Protein AF-A0A7C6VIT5-F1 (afdb_monomer)

Sequence (137 aa):
MSFFLALAVAGLVGYYGWIAMLPEQEVRSAVGIAAQIAATMLGFLIAAMSILASISGHRLLRNMQRTGHYRTLLRRLFWNAAAYGIAMVVAIATVVMKGAPFEAGALATLASFIFPTMLLIDIAWRFWLVLSNLSPE

Radius of gyration: 18.14 Å; Cα contacts (8 Å, |Δi|>4): 117; chains: 1; bounding box: 48×25×52 Å

Foldseek 3Di:
DQLVVLVVVLVVCVVVVVVVPDDLVVLLVVLVVLLVVLVVVLVVLVVLLVVCVVCCPAPLNVVCVVVVVNVVLSVLSVVLSVLSVVLNVLSVVLSVDDDPVNSVSSSVSSSSSSRSVVSVVVSVVVSVVSVVVRDDD

Secondary structure (DSSP, 8-state):
-HHHHHHHHHHHHHHTTTTTTS-HHHHHHHHHHHHHHHHHHHHHHHHHHHHHHHTTTSHHHHHHHHTTHHHHHHHHHHHHHHHHHHHHHHHHHHHH--SHHHHHHHHHHHHHHHHHHHHHHHHHHHHHHHHHTTS--

pLDDT: mean 87.29, std 7.94, range [46.88, 96.31]

Structure (mmCIF, N/CA/C/O backbone):
data_AF-A0A7C6VIT5-F1
#
_entry.id   AF-A0A7C6VIT5-F1
#
loop_
_atom_site.group_PDB
_atom_site.id
_atom_site.type_symbol
_atom_site.label_atom_id
_atom_site.label_alt_id
_atom_site.label_comp_id
_atom_site.label_asym_id
_atom_site.label_entity_id
_atom_site.label_seq_id
_atom_site.pdbx_PDB_ins_code
_atom_site.Cartn_x
_atom_site.Cartn_y
_atom_site.Cartn_z
_atom_site.occupancy
_atom_site.B_iso_or_equiv
_atom_site.auth_seq_id
_atom_site.auth_comp_id
_atom_site.auth_asym_id
_atom_site.auth_atom_id
_atom_site.pdbx_PDB_model_num
ATOM 1 N N . MET A 1 1 ? -0.640 -15.343 3.825 1.00 73.00 1 MET A N 1
ATOM 2 C CA . MET A 1 1 ? -1.207 -15.611 2.486 1.00 73.00 1 MET A CA 1
ATOM 3 C C . MET A 1 1 ? -1.081 -14.390 1.582 1.00 73.00 1 MET A C 1
ATOM 5 O O . MET A 1 1 ? -0.436 -14.495 0.552 1.00 73.00 1 MET A O 1
ATOM 9 N N . SER A 1 2 ? -1.575 -13.225 2.010 1.00 80.50 2 SER A N 1
ATOM 10 C CA . SER A 1 2 ? -1.593 -11.975 1.229 1.00 80.50 2 SER A CA 1
ATOM 11 C C . SER A 1 2 ? -0.222 -11.518 0.706 1.00 80.50 2 SER A C 1
ATOM 13 O O . SER A 1 2 ? -0.120 -11.063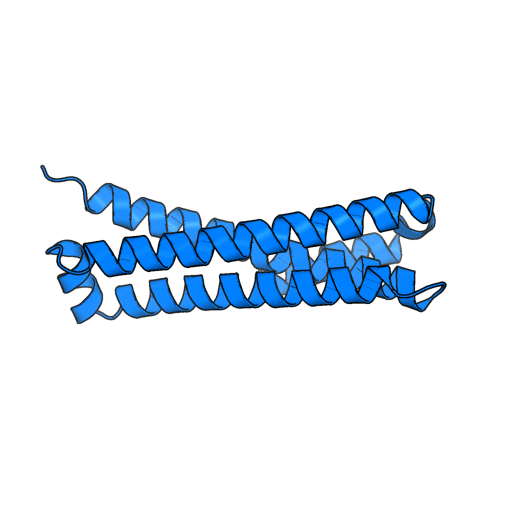 -0.424 1.00 80.50 2 SER A O 1
ATOM 15 N N . PHE A 1 3 ? 0.850 -11.702 1.488 1.00 80.44 3 PHE A N 1
ATOM 16 C CA . PHE A 1 3 ? 2.221 -11.382 1.059 1.00 80.44 3 PHE A CA 1
ATOM 17 C C . PHE A 1 3 ? 2.706 -12.261 -0.105 1.00 80.44 3 PHE A C 1
ATOM 19 O O . PHE A 1 3 ? 3.204 -11.753 -1.103 1.00 80.44 3 PHE A O 1
ATOM 26 N N . PHE A 1 4 ? 2.508 -13.579 -0.009 1.00 83.56 4 PHE A N 1
ATOM 27 C CA . PHE A 1 4 ? 2.889 -14.514 -1.070 1.00 83.56 4 PHE A CA 1
ATOM 28 C C . PHE A 1 4 ? 2.084 -14.285 -2.346 1.00 83.56 4 PHE A C 1
ATOM 30 O O . PHE A 1 4 ? 2.625 -14.411 -3.435 1.00 83.56 4 PHE A O 1
ATOM 37 N N . LEU A 1 5 ? 0.812 -13.910 -2.211 1.00 85.00 5 LEU A N 1
ATOM 38 C CA . LEU A 1 5 ? -0.052 -13.611 -3.347 1.00 85.00 5 LEU A CA 1
ATOM 39 C C . LEU A 1 5 ? 0.392 -12.318 -4.051 1.00 85.00 5 LEU A C 1
ATOM 41 O O . LEU A 1 5 ? 0.496 -12.298 -5.273 1.00 85.00 5 LEU A O 1
ATOM 45 N N . ALA A 1 6 ? 0.761 -11.282 -3.292 1.00 85.81 6 ALA A N 1
ATOM 46 C CA . ALA A 1 6 ? 1.340 -10.059 -3.847 1.00 85.81 6 ALA A CA 1
ATOM 47 C C . ALA A 1 6 ? 2.653 -10.325 -4.605 1.00 85.81 6 ALA A C 1
ATOM 49 O O . ALA A 1 6 ? 2.826 -9.839 -5.722 1.00 85.81 6 ALA A O 1
ATOM 50 N N . LEU A 1 7 ? 3.548 -11.144 -4.037 1.00 86.19 7 LEU A N 1
ATOM 51 C CA . LEU A 1 7 ? 4.781 -11.559 -4.710 1.00 86.19 7 LEU A CA 1
ATOM 52 C C . LEU A 1 7 ? 4.517 -12.431 -5.940 1.00 86.19 7 LEU A C 1
ATOM 54 O O . LEU A 1 7 ? 5.199 -12.266 -6.943 1.00 86.19 7 LEU A O 1
ATOM 58 N N . ALA A 1 8 ? 3.533 -13.330 -5.890 1.00 88.06 8 ALA A N 1
ATOM 59 C CA . ALA A 1 8 ? 3.169 -14.171 -7.026 1.00 88.06 8 ALA A CA 1
ATOM 60 C C . ALA A 1 8 ? 2.621 -13.334 -8.187 1.00 88.06 8 ALA A C 1
ATOM 62 O O . ALA A 1 8 ? 3.033 -13.535 -9.324 1.00 88.06 8 ALA A O 1
ATOM 63 N N . VAL A 1 9 ? 1.749 -12.357 -7.910 1.00 88.19 9 VAL A N 1
ATOM 64 C CA . VAL A 1 9 ? 1.232 -11.445 -8.940 1.00 88.19 9 VAL A CA 1
ATOM 65 C C . VAL A 1 9 ? 2.360 -10.600 -9.521 1.00 88.19 9 VAL A C 1
ATOM 67 O O . VAL A 1 9 ? 2.520 -10.578 -10.736 1.00 88.19 9 VAL A O 1
ATOM 70 N N . ALA A 1 10 ? 3.191 -9.966 -8.689 1.00 87.00 10 ALA A N 1
ATOM 71 C CA . ALA A 1 10 ? 4.324 -9.183 -9.183 1.00 87.00 10 ALA A CA 1
ATOM 72 C C . ALA A 1 10 ? 5.330 -10.047 -9.966 1.00 87.00 10 ALA A C 1
ATOM 74 O O . ALA A 1 10 ? 5.818 -9.628 -11.011 1.00 87.00 10 ALA A O 1
ATOM 75 N N . GLY A 1 11 ? 5.595 -11.272 -9.508 1.00 83.12 11 GLY A N 1
ATOM 76 C CA . GLY A 1 11 ? 6.459 -12.233 -10.187 1.00 83.12 11 GLY A CA 1
ATOM 77 C C . GLY A 1 11 ? 5.906 -12.677 -11.539 1.00 83.12 11 GLY A C 1
ATOM 78 O O . GLY A 1 11 ? 6.660 -12.731 -12.502 1.00 83.12 11 GLY A O 1
ATOM 79 N N . LEU A 1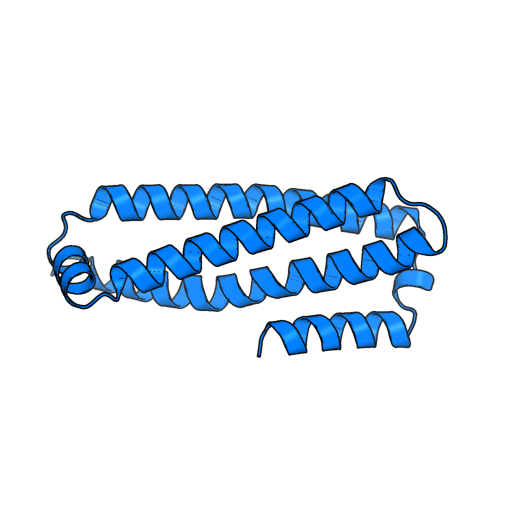 12 ? 4.596 -12.925 -11.645 1.00 89.06 12 LEU A N 1
ATOM 80 C CA . LEU A 1 12 ? 3.933 -13.234 -12.916 1.00 89.06 12 LEU A CA 1
ATOM 81 C C . LEU A 1 12 ? 4.011 -12.049 -13.881 1.00 89.06 12 LEU A C 1
ATOM 83 O O . LEU A 1 12 ? 4.417 -12.222 -15.026 1.00 89.06 12 LEU A O 1
ATOM 87 N N . VAL A 1 13 ? 3.686 -10.843 -13.412 1.00 87.88 13 VAL A N 1
ATOM 88 C CA . VAL A 1 13 ? 3.762 -9.616 -14.220 1.00 87.88 13 VAL A CA 1
ATOM 89 C C . VAL A 1 13 ? 5.192 -9.366 -14.713 1.00 87.88 13 VAL A C 1
ATOM 91 O O . VAL A 1 13 ? 5.384 -9.002 -15.873 1.00 87.88 13 VAL A O 1
ATOM 94 N N . GLY A 1 14 ? 6.190 -9.598 -13.856 1.00 84.50 14 GLY A N 1
ATOM 95 C CA . GLY A 1 14 ? 7.604 -9.507 -14.214 1.00 84.50 14 GLY A CA 1
ATOM 96 C C . GLY A 1 14 ? 8.041 -10.590 -15.203 1.00 84.50 14 GLY A C 1
ATOM 97 O O . GLY A 1 14 ? 8.708 -10.278 -16.182 1.00 84.50 14 GLY A O 1
ATOM 98 N N . TYR A 1 15 ? 7.622 -11.843 -14.997 1.00 85.31 15 TYR A N 1
ATOM 99 C CA . TYR A 1 15 ? 7.969 -12.977 -15.862 1.00 85.31 15 TYR A CA 1
ATOM 100 C C . TYR A 1 15 ? 7.410 -12.827 -17.281 1.00 85.31 15 TYR A C 1
ATOM 102 O O . TYR A 1 15 ? 8.115 -13.091 -18.250 1.00 85.31 15 TYR A O 1
ATOM 110 N N . TYR A 1 16 ? 6.164 -12.363 -17.413 1.00 87.00 16 TYR A N 1
ATOM 111 C CA . TYR A 1 16 ? 5.547 -12.096 -18.715 1.00 87.00 16 TYR A CA 1
ATOM 112 C C . TYR A 1 16 ? 5.978 -10.761 -19.339 1.00 87.00 16 TYR A C 1
ATOM 114 O O . TYR A 1 16 ? 5.578 -10.461 -20.462 1.00 87.00 16 TYR A O 1
ATOM 122 N N . GLY A 1 17 ? 6.768 -9.946 -18.631 1.00 83.69 17 GLY A N 1
ATOM 123 C CA . GLY A 1 17 ? 7.243 -8.659 -19.134 1.00 83.69 17 GLY A CA 1
ATOM 124 C C . GLY A 1 17 ? 6.123 -7.663 -19.446 1.00 83.69 17 GLY A C 1
ATOM 125 O O . GLY A 1 17 ? 6.326 -6.759 -20.253 1.00 83.69 17 GLY A O 1
ATOM 126 N N . TRP A 1 18 ? 4.942 -7.792 -18.827 1.00 83.69 18 TRP A N 1
ATOM 127 C CA . TRP A 1 18 ? 3.792 -6.934 -19.148 1.00 83.69 18 TRP A CA 1
ATOM 128 C C . TRP A 1 18 ? 4.063 -5.450 -18.884 1.00 83.69 18 TRP A C 1
ATOM 130 O O . TRP A 1 18 ? 3.538 -4.602 -19.596 1.00 83.69 18 TRP A O 1
ATOM 140 N N . ILE A 1 19 ? 4.916 -5.127 -17.905 1.00 79.19 19 ILE A N 1
ATOM 141 C CA . ILE A 1 19 ? 5.345 -3.742 -17.653 1.00 79.19 19 ILE A CA 1
ATOM 142 C C . ILE A 1 19 ? 6.275 -3.234 -18.761 1.00 79.19 19 ILE A C 1
ATOM 144 O O . ILE A 1 19 ? 6.156 -2.080 -19.153 1.00 79.19 19 ILE A O 1
ATOM 148 N N . ALA A 1 20 ? 7.152 -4.086 -19.299 1.00 78.94 20 ALA A N 1
ATOM 149 C CA . ALA A 1 20 ? 8.074 -3.720 -20.376 1.00 78.94 20 ALA A CA 1
ATOM 150 C C . ALA A 1 20 ? 7.374 -3.572 -21.742 1.00 78.94 20 ALA A C 1
ATOM 152 O O . ALA A 1 20 ? 7.901 -2.916 -22.636 1.00 78.94 20 ALA A O 1
ATOM 153 N N . MET A 1 21 ? 6.183 -4.162 -21.911 1.00 84.06 21 MET A N 1
ATOM 154 C CA . MET A 1 21 ? 5.343 -3.962 -23.100 1.00 84.06 21 MET A CA 1
ATOM 155 C C . MET A 1 21 ? 4.620 -2.610 -23.115 1.00 84.06 21 MET A C 1
ATOM 157 O O . MET A 1 21 ? 4.192 -2.169 -24.182 1.00 84.06 21 MET A O 1
ATOM 161 N N . LEU A 1 22 ? 4.451 -1.965 -21.959 1.00 86.56 22 LEU A N 1
ATOM 162 C CA . LEU A 1 22 ? 3.737 -0.697 -21.850 1.00 86.56 22 LEU A CA 1
ATOM 163 C C . LEU A 1 22 ? 4.686 0.493 -22.057 1.00 86.56 22 LEU A C 1
ATOM 165 O O . LEU A 1 22 ? 5.846 0.440 -21.643 1.00 86.56 22 LEU A O 1
ATOM 169 N N . PRO A 1 23 ? 4.204 1.610 -22.633 1.00 89.75 23 PRO A N 1
ATOM 170 C CA . PRO A 1 23 ? 4.966 2.849 -22.666 1.00 89.75 23 PRO A CA 1
ATOM 171 C C . PRO A 1 23 ? 5.354 3.293 -21.250 1.00 89.75 23 PRO A C 1
ATOM 173 O O . PRO A 1 23 ? 4.516 3.333 -20.348 1.00 89.75 23 PRO A O 1
ATOM 176 N N . GLU A 1 24 ? 6.609 3.710 -21.057 1.00 87.88 24 GLU A N 1
ATOM 177 C CA . GLU A 1 24 ? 7.125 4.130 -19.743 1.00 87.88 24 GLU A CA 1
ATOM 178 C C . GLU A 1 24 ? 6.242 5.210 -19.089 1.00 87.88 24 GLU A C 1
ATOM 180 O O . GLU A 1 24 ? 6.026 5.210 -17.877 1.00 87.88 24 GLU A O 1
ATOM 185 N N . GLN A 1 25 ? 5.679 6.112 -19.896 1.00 90.19 25 GLN A N 1
ATOM 186 C CA . GLN A 1 25 ? 4.787 7.171 -19.430 1.00 90.19 25 GLN A CA 1
ATOM 187 C C . GLN A 1 25 ? 3.486 6.633 -18.811 1.00 90.19 25 GLN A C 1
ATOM 189 O O . GLN A 1 25 ? 3.024 7.179 -17.807 1.00 90.19 25 GLN A O 1
ATOM 194 N N . GLU A 1 26 ? 2.923 5.551 -19.352 1.00 92.06 26 GLU A N 1
ATOM 195 C CA . GLU A 1 26 ? 1.730 4.904 -18.795 1.00 92.06 26 GLU A CA 1
ATOM 196 C C . GLU A 1 26 ? 2.053 4.225 -17.464 1.00 92.06 26 GLU A C 1
ATOM 198 O O . GLU A 1 26 ? 1.327 4.400 -16.485 1.00 92.06 26 GLU A O 1
ATOM 203 N N . VAL A 1 27 ? 3.197 3.539 -17.386 1.00 92.38 27 VAL A N 1
ATOM 204 C CA . VAL A 1 27 ? 3.667 2.912 -16.142 1.00 92.38 27 VAL A CA 1
ATOM 205 C C . VAL A 1 27 ? 3.920 3.973 -15.068 1.00 92.38 27 VAL A C 1
ATOM 207 O O . VAL A 1 27 ? 3.495 3.811 -13.926 1.00 92.38 27 VAL A O 1
ATOM 210 N N . ARG A 1 28 ? 4.551 5.101 -15.419 1.00 92.62 28 ARG A N 1
ATOM 211 C CA . ARG A 1 28 ? 4.769 6.229 -14.494 1.00 92.62 28 ARG A CA 1
ATOM 212 C C . ARG A 1 28 ? 3.455 6.817 -13.996 1.00 92.62 28 ARG A C 1
ATOM 214 O O . ARG A 1 28 ? 3.341 7.114 -12.807 1.00 92.62 28 ARG A O 1
ATOM 221 N N . SER A 1 29 ? 2.472 6.965 -14.883 1.00 94.44 29 SER A N 1
ATOM 222 C CA . SER A 1 29 ? 1.132 7.421 -14.510 1.00 94.44 29 SER A CA 1
ATOM 223 C C . SER A 1 29 ? 0.479 6.451 -13.521 1.00 94.44 29 SER A C 1
ATOM 225 O O . SER A 1 29 ? 0.030 6.877 -12.458 1.00 94.44 29 SER A O 1
ATOM 227 N N . ALA A 1 30 ? 0.525 5.145 -13.799 1.00 93.62 30 ALA A N 1
ATOM 228 C CA . ALA A 1 30 ? -0.014 4.114 -12.916 1.00 93.62 30 ALA A CA 1
ATOM 229 C C . ALA A 1 30 ? 0.673 4.092 -11.537 1.00 93.62 30 ALA A C 1
ATOM 231 O O . ALA A 1 30 ? -0.006 4.029 -10.512 1.00 93.62 30 ALA A O 1
ATOM 232 N N . VAL A 1 31 ? 2.005 4.208 -11.490 1.00 95.00 31 VAL A N 1
ATOM 233 C CA . VAL A 1 31 ? 2.774 4.322 -10.237 1.00 95.00 31 VAL A CA 1
ATOM 234 C C . VAL A 1 31 ? 2.364 5.578 -9.457 1.00 95.00 31 VAL A C 1
ATOM 236 O O . VAL A 1 31 ? 2.168 5.513 -8.243 1.00 95.00 31 VAL A O 1
ATOM 239 N N . GLY A 1 32 ? 2.177 6.713 -10.139 1.00 94.94 32 GLY A N 1
ATOM 240 C CA . GLY A 1 32 ? 1.695 7.951 -9.522 1.00 94.94 32 GLY A CA 1
ATOM 241 C C . GLY A 1 32 ? 0.289 7.813 -8.928 1.00 94.94 32 GLY A C 1
ATOM 242 O O . GLY A 1 32 ? 0.052 8.227 -7.792 1.00 94.94 32 GLY A O 1
ATOM 243 N N . ILE A 1 33 ? -0.625 7.159 -9.650 1.00 95.50 33 ILE A N 1
ATOM 244 C CA . ILE A 1 33 ? -1.977 6.850 -9.164 1.00 95.50 33 ILE A CA 1
ATOM 245 C C . ILE A 1 33 ? -1.907 5.937 -7.932 1.00 95.50 33 ILE A C 1
ATOM 247 O O . ILE A 1 33 ? -2.578 6.200 -6.934 1.00 95.50 33 ILE A O 1
ATOM 251 N N . ALA A 1 34 ? -1.058 4.906 -7.950 1.00 94.44 34 ALA A N 1
ATOM 252 C CA . ALA A 1 34 ? -0.868 4.014 -6.807 1.00 94.44 34 ALA A CA 1
ATOM 253 C C . ALA A 1 34 ? -0.365 4.768 -5.562 1.00 94.44 34 ALA A C 1
ATOM 255 O O . ALA A 1 34 ? -0.885 4.549 -4.465 1.00 94.44 34 ALA A O 1
ATOM 256 N N . ALA A 1 35 ? 0.580 5.704 -5.724 1.00 95.50 35 ALA A N 1
ATOM 257 C CA . ALA A 1 35 ? 1.049 6.569 -4.639 1.00 95.50 35 ALA A CA 1
ATOM 258 C C . ALA A 1 35 ? -0.090 7.411 -4.044 1.00 95.50 35 ALA A C 1
ATOM 260 O O . ALA A 1 35 ? -0.242 7.475 -2.822 1.00 95.50 35 ALA A O 1
ATOM 261 N N . GLN A 1 36 ? -0.913 8.025 -4.901 1.00 96.06 36 GLN A N 1
ATOM 262 C CA . GLN A 1 36 ? -2.044 8.846 -4.474 1.00 96.06 36 GLN A CA 1
ATOM 263 C C . GLN A 1 36 ? -3.082 8.020 -3.708 1.00 96.06 36 GLN A C 1
ATOM 265 O O . GLN A 1 36 ? -3.494 8.414 -2.618 1.00 96.06 36 GLN A O 1
ATOM 270 N N . ILE A 1 37 ? -3.464 6.850 -4.230 1.00 95.75 37 ILE A N 1
ATOM 271 C CA . ILE A 1 37 ? -4.424 5.969 -3.557 1.00 95.75 37 ILE A CA 1
ATOM 272 C C . ILE A 1 37 ? -3.866 5.505 -2.207 1.00 95.75 37 ILE A C 1
ATOM 274 O O . ILE A 1 37 ? -4.588 5.520 -1.210 1.00 95.75 37 ILE A O 1
ATOM 278 N N . ALA A 1 38 ? -2.582 5.141 -2.141 1.00 95.12 38 ALA A N 1
ATOM 279 C CA . ALA A 1 38 ? -1.946 4.732 -0.893 1.00 95.12 38 ALA A CA 1
ATOM 280 C C . ALA A 1 38 ? -1.967 5.852 0.162 1.00 95.12 38 ALA A C 1
ATOM 282 O O . ALA A 1 38 ? -2.320 5.598 1.316 1.00 95.12 38 ALA A O 1
ATOM 283 N N . ALA A 1 39 ? -1.675 7.094 -0.239 1.00 94.31 39 ALA A N 1
ATOM 284 C CA . ALA A 1 39 ? -1.748 8.266 0.633 1.00 94.31 39 ALA A CA 1
ATOM 285 C C . ALA A 1 39 ? -3.172 8.507 1.164 1.00 94.31 39 ALA A C 1
ATOM 287 O O . ALA A 1 39 ? -3.377 8.720 2.361 1.00 94.31 39 ALA A O 1
ATOM 288 N N . THR A 1 40 ? -4.176 8.431 0.288 1.00 95.94 40 THR A N 1
ATOM 289 C CA . THR A 1 40 ? -5.584 8.605 0.665 1.00 95.94 40 THR A CA 1
ATOM 290 C C . THR A 1 40 ? -6.053 7.504 1.619 1.00 95.94 40 THR A C 1
ATOM 292 O O . THR A 1 40 ? -6.662 7.795 2.651 1.00 95.94 40 THR A O 1
ATOM 295 N N . MET A 1 41 ? -5.721 6.243 1.331 1.00 94.56 41 MET A N 1
ATOM 296 C CA . MET A 1 41 ? -6.089 5.107 2.178 1.00 94.56 41 MET A CA 1
ATOM 297 C C . MET A 1 41 ? -5.411 5.150 3.547 1.00 94.56 41 MET A C 1
ATOM 299 O O . MET A 1 41 ? -6.049 4.822 4.548 1.00 94.56 41 MET A O 1
ATOM 303 N N . LEU A 1 42 ? -4.154 5.599 3.617 1.00 93.50 42 LEU A N 1
ATOM 304 C CA . LEU A 1 42 ? -3.467 5.870 4.879 1.00 93.50 42 LEU A CA 1
ATOM 305 C C . LEU A 1 42 ? -4.270 6.867 5.731 1.00 93.50 42 LEU A C 1
ATOM 307 O O . LEU A 1 42 ? -4.545 6.592 6.900 1.00 93.50 42 LEU A O 1
ATOM 311 N N . GLY A 1 43 ? -4.702 7.983 5.135 1.00 93.25 43 GLY A N 1
ATOM 312 C CA . GLY A 1 43 ? -5.535 8.985 5.803 1.00 93.25 43 GLY A CA 1
ATOM 313 C C . GLY A 1 43 ? -6.868 8.417 6.299 1.00 93.25 43 GLY A C 1
ATOM 314 O O . GLY A 1 43 ? -7.234 8.617 7.459 1.00 93.25 43 GLY A O 1
ATOM 315 N N . PHE A 1 44 ? -7.564 7.639 5.468 1.00 93.31 44 PHE A N 1
ATOM 316 C CA . PHE A 1 44 ? -8.826 7.002 5.854 1.00 93.31 44 PHE A CA 1
ATOM 317 C C . PHE A 1 44 ? -8.666 5.975 6.977 1.00 93.31 44 PHE A C 1
ATOM 319 O O . PHE A 1 44 ? -9.511 5.912 7.869 1.00 93.31 44 PHE A O 1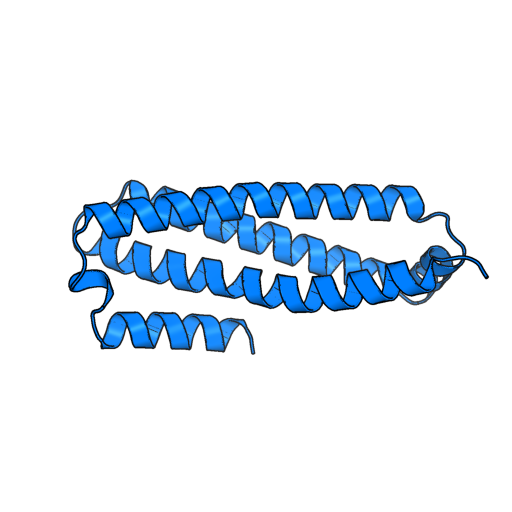
ATOM 326 N N . LEU A 1 45 ? -7.577 5.204 6.993 1.00 93.00 45 LEU A N 1
ATOM 327 C CA . LEU A 1 45 ? -7.300 4.263 8.080 1.00 93.00 45 LEU A CA 1
ATOM 328 C C . LEU A 1 45 ? -7.023 4.984 9.401 1.00 93.00 45 LEU A C 1
ATOM 330 O O . LEU A 1 45 ? -7.505 4.545 10.445 1.00 93.00 45 LEU A O 1
ATOM 334 N N . ILE A 1 46 ? -6.298 6.106 9.366 1.00 91.56 46 ILE A N 1
ATOM 335 C CA . ILE A 1 46 ? -6.084 6.946 10.550 1.00 91.56 46 ILE A CA 1
ATOM 336 C C . ILE A 1 46 ? -7.414 7.520 11.044 1.00 91.56 46 ILE A C 1
ATOM 338 O O . ILE A 1 46 ? -7.713 7.422 12.233 1.00 91.56 46 ILE A O 1
ATOM 342 N N . ALA A 1 47 ? -8.253 8.036 10.144 1.00 93.06 47 ALA A N 1
ATOM 343 C CA . ALA A 1 47 ? -9.580 8.531 10.498 1.00 93.06 47 ALA A CA 1
ATOM 344 C C . ALA A 1 47 ? -10.458 7.435 11.130 1.00 93.06 47 ALA A C 1
ATOM 346 O O . ALA A 1 47 ? -11.070 7.660 12.174 1.00 93.06 47 ALA A O 1
ATOM 347 N N . ALA A 1 48 ? -10.466 6.224 10.564 1.00 90.12 48 ALA A N 1
ATOM 348 C CA . ALA A 1 48 ? -11.195 5.085 11.121 1.00 90.12 48 ALA A CA 1
ATOM 349 C C . ALA A 1 48 ? -10.695 4.700 12.527 1.00 90.12 48 ALA A C 1
ATOM 351 O O . ALA A 1 48 ? -11.503 4.389 13.405 1.00 90.12 48 ALA A O 1
ATOM 352 N N . MET A 1 49 ? -9.379 4.761 12.773 1.00 89.69 49 MET A N 1
ATOM 353 C CA . MET A 1 49 ? -8.812 4.565 14.114 1.00 89.69 49 MET A CA 1
ATOM 354 C C . MET A 1 49 ? -9.266 5.652 15.094 1.00 89.69 49 MET A C 1
ATOM 356 O O . MET A 1 49 ? -9.625 5.325 16.225 1.00 89.69 49 MET A O 1
ATOM 360 N N . SER A 1 50 ? -9.301 6.918 14.671 1.00 90.19 50 SER A N 1
ATOM 361 C CA . SER A 1 50 ? -9.795 8.031 15.493 1.00 90.19 50 SER A CA 1
ATOM 362 C C . SER A 1 50 ? -11.270 7.864 15.857 1.00 90.19 50 SER A C 1
ATOM 364 O O . SER A 1 50 ? -11.642 8.053 17.016 1.00 90.19 50 SER A O 1
ATOM 366 N N . ILE A 1 51 ? -12.103 7.432 14.903 1.00 88.25 51 ILE A N 1
ATOM 367 C CA . ILE A 1 51 ? -13.514 7.125 15.157 1.00 88.25 51 ILE A CA 1
ATOM 368 C C . ILE A 1 51 ? -13.620 5.999 16.189 1.00 88.25 51 ILE A C 1
ATOM 370 O O . ILE A 1 51 ? -14.258 6.203 17.219 1.00 88.25 51 ILE A O 1
ATOM 374 N N . LEU A 1 52 ? -12.937 4.861 15.992 1.00 84.75 52 LEU A N 1
ATOM 375 C CA . LEU A 1 52 ? -12.929 3.754 16.963 1.00 84.75 52 LEU A CA 1
ATOM 376 C C . LEU A 1 52 ? -12.487 4.191 18.363 1.00 84.75 52 LEU A C 1
ATOM 378 O O . LEU A 1 52 ? -13.078 3.762 19.355 1.00 84.75 52 LEU A O 1
ATOM 382 N N . ALA A 1 53 ? -11.462 5.040 18.447 1.00 84.25 53 ALA A N 1
ATOM 383 C CA . ALA A 1 53 ? -10.980 5.576 19.710 1.00 84.25 53 ALA A CA 1
ATOM 384 C C . ALA A 1 53 ? -12.051 6.430 20.406 1.00 84.25 53 ALA A C 1
ATOM 386 O O . ALA A 1 53 ? -12.251 6.276 21.612 1.00 84.25 53 ALA A O 1
ATOM 387 N N . SER A 1 54 ? -12.788 7.256 19.656 1.00 85.75 54 SER A N 1
ATOM 388 C CA . SER A 1 54 ? -13.858 8.102 20.202 1.00 85.75 54 SER A CA 1
ATOM 389 C C . SER A 1 54 ? -15.045 7.301 20.758 1.00 85.75 54 SER A C 1
ATOM 391 O O . SER A 1 54 ? -15.588 7.653 21.801 1.00 85.75 54 SER A O 1
ATOM 393 N N . ILE A 1 55 ? -15.399 6.173 20.129 1.00 81.56 55 ILE A N 1
ATOM 394 C CA . ILE A 1 55 ? -16.526 5.319 20.551 1.00 81.56 55 ILE A CA 1
ATOM 395 C C . ILE A 1 55 ? -16.119 4.209 21.534 1.00 81.56 55 ILE A C 1
ATOM 397 O O . ILE A 1 55 ? -16.948 3.398 21.948 1.00 81.56 55 ILE A O 1
ATOM 401 N N . SER A 1 56 ? -14.851 4.176 21.957 1.00 73.69 56 SER A N 1
ATOM 402 C CA . SER A 1 56 ? -14.286 3.136 22.830 1.00 73.69 56 SER A CA 1
ATOM 403 C C . SER A 1 56 ? -14.955 3.015 24.210 1.00 73.69 56 SER A C 1
ATOM 405 O O . SER A 1 56 ? -14.808 1.988 24.873 1.00 73.69 56 SER A O 1
ATOM 407 N N . GLY A 1 57 ? -15.742 4.018 24.618 1.00 69.88 57 GLY A N 1
ATOM 408 C CA . GLY A 1 57 ? -16.569 3.990 25.827 1.00 69.88 57 GLY A CA 1
ATOM 409 C C . GLY A 1 57 ? -17.802 3.073 25.757 1.00 69.88 57 GLY A C 1
ATOM 410 O O . GLY A 1 57 ? -18.392 2.786 26.800 1.00 69.88 57 GLY A O 1
ATOM 411 N N . HIS A 1 58 ? -18.196 2.581 24.574 1.00 79.06 58 HIS A N 1
ATOM 412 C CA . HIS A 1 58 ? -19.386 1.734 24.424 1.00 79.06 58 HIS A CA 1
ATOM 413 C C . HIS A 1 58 ? -19.214 0.358 25.095 1.00 79.06 58 HIS A C 1
ATOM 415 O O . HIS A 1 58 ? -18.127 -0.225 25.077 1.00 79.06 58 HIS A O 1
ATOM 421 N N . ARG A 1 59 ? -20.295 -0.211 25.656 1.00 74.06 59 ARG A N 1
ATOM 422 C CA . ARG A 1 59 ? -20.258 -1.457 26.459 1.00 74.06 59 ARG A CA 1
ATOM 423 C C . ARG A 1 59 ? -19.619 -2.631 25.699 1.00 74.06 59 ARG A C 1
ATOM 425 O O . ARG A 1 59 ? -18.815 -3.364 26.272 1.00 74.06 59 ARG A O 1
ATOM 432 N N . LEU A 1 60 ? -19.909 -2.750 24.400 1.00 73.12 60 LEU A N 1
ATOM 433 C CA . LEU A 1 60 ? -19.313 -3.744 23.501 1.00 73.12 60 LEU A CA 1
ATOM 434 C C . LEU A 1 60 ? -17.795 -3.547 23.347 1.00 73.12 60 LEU A C 1
ATOM 436 O O . LEU A 1 60 ? -17.023 -4.479 23.562 1.00 73.12 60 LEU A O 1
ATOM 440 N N . LEU A 1 61 ? -17.351 -2.326 23.040 1.00 74.50 61 LEU A N 1
ATOM 441 C CA . LEU A 1 61 ? -15.933 -2.006 22.863 1.00 74.50 61 LEU A CA 1
ATOM 442 C C . LEU A 1 61 ? -15.145 -2.169 24.165 1.00 74.50 61 LEU A C 1
ATOM 444 O O . LEU A 1 61 ? -14.043 -2.709 24.145 1.00 74.50 61 LEU A O 1
A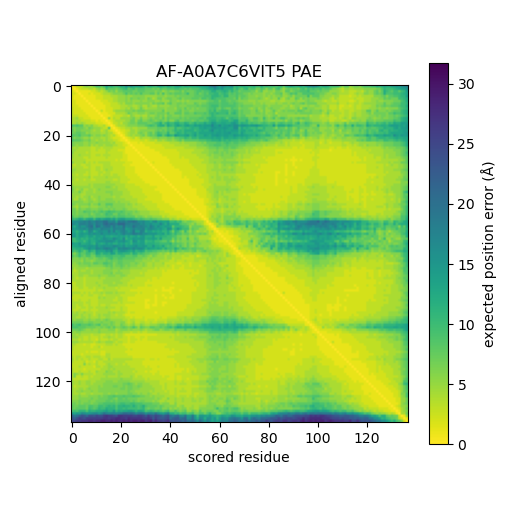TOM 448 N N . ARG A 1 62 ? -15.739 -1.827 25.310 1.00 73.94 62 ARG A N 1
ATOM 449 C CA . ARG A 1 62 ? -15.156 -2.069 26.636 1.00 73.94 62 ARG A CA 1
ATOM 450 C C . ARG A 1 62 ? -15.015 -3.567 26.945 1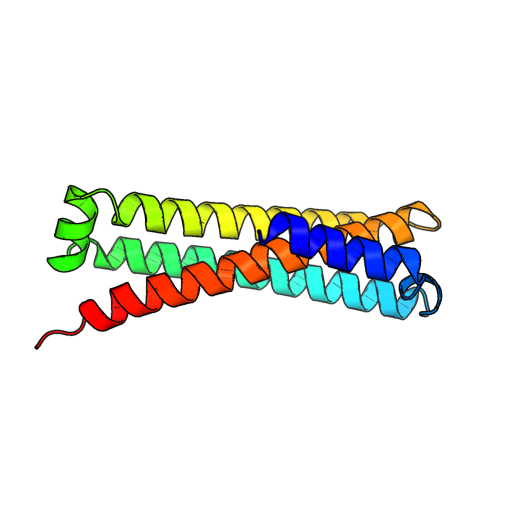.00 73.94 62 ARG A C 1
ATOM 452 O O . ARG A 1 62 ? -14.010 -3.989 27.519 1.00 73.94 62 ARG A O 1
ATOM 459 N N . ASN A 1 63 ? -15.968 -4.394 26.512 1.00 77.62 63 ASN A N 1
ATOM 460 C CA . ASN A 1 63 ? -15.867 -5.856 26.607 1.00 77.62 63 ASN A CA 1
ATOM 461 C C . ASN A 1 63 ? -14.798 -6.421 25.648 1.00 77.62 63 ASN A C 1
ATOM 463 O O . ASN A 1 63 ? -14.019 -7.300 26.026 1.00 77.62 63 ASN A O 1
ATOM 467 N N . MET A 1 64 ? -14.680 -5.870 24.437 1.00 77.50 64 MET A N 1
ATOM 468 C CA . MET A 1 64 ? -13.602 -6.205 23.497 1.00 77.50 64 MET A CA 1
ATOM 469 C C . MET A 1 64 ? -12.221 -5.742 23.981 1.00 77.50 64 MET A C 1
ATOM 471 O O . MET A 1 64 ? -11.213 -6.373 23.660 1.00 77.50 64 MET A O 1
ATOM 475 N N . GLN A 1 65 ? -12.149 -4.652 24.746 1.00 78.94 65 GLN A N 1
ATOM 476 C CA . GLN A 1 65 ? -10.926 -4.195 25.405 1.00 78.94 65 GLN A CA 1
ATOM 477 C C . GLN A 1 65 ? -10.490 -5.176 26.490 1.00 78.94 65 GLN A C 1
ATOM 479 O O . GLN A 1 65 ? -9.326 -5.572 26.503 1.00 78.94 65 GLN A O 1
ATOM 484 N N . ARG A 1 66 ? -11.421 -5.635 27.339 1.00 80.69 66 ARG A N 1
ATOM 485 C CA . ARG A 1 66 ? -11.140 -6.635 28.386 1.00 80.69 66 ARG A CA 1
ATOM 486 C C . ARG A 1 66 ? -10.626 -7.960 27.825 1.00 80.69 66 ARG A C 1
ATOM 488 O O . ARG A 1 66 ? -9.745 -8.564 28.420 1.00 80.69 66 ARG A O 1
ATOM 495 N N . THR A 1 67 ? -11.138 -8.389 26.672 1.00 84.25 67 THR A N 1
ATOM 496 C CA . THR A 1 67 ? -10.717 -9.636 26.005 1.00 84.25 67 THR A CA 1
ATOM 497 C C . THR A 1 67 ? -9.532 -9.454 25.045 1.00 84.25 67 THR A C 1
ATOM 499 O O . THR A 1 67 ? -9.103 -10.413 24.413 1.00 84.25 67 THR A O 1
ATOM 502 N N . GLY A 1 68 ? -9.005 -8.232 24.881 1.00 81.19 68 GLY A N 1
ATOM 503 C CA . GLY A 1 68 ? -7.860 -7.933 24.007 1.00 81.19 68 GLY A CA 1
ATOM 504 C C . GLY A 1 68 ? -8.165 -7.866 22.500 1.00 81.19 68 GLY A C 1
ATOM 505 O O . GLY A 1 68 ? -7.293 -7.480 21.709 1.00 81.19 68 GLY A O 1
ATOM 506 N N . HIS A 1 69 ? -9.397 -8.166 22.080 1.00 83.88 69 HIS A N 1
ATOM 507 C CA . HIS A 1 69 ? -9.827 -8.097 20.679 1.00 83.88 69 HIS A CA 1
ATOM 508 C C . HIS A 1 69 ? -9.731 -6.673 20.114 1.00 83.88 69 HIS A C 1
ATOM 510 O O . HIS A 1 69 ? -9.299 -6.497 18.975 1.00 83.88 69 HIS A O 1
ATOM 516 N N . TYR A 1 70 ? -10.031 -5.653 20.927 1.00 82.69 70 TYR A N 1
ATOM 517 C CA . TYR A 1 70 ? -9.919 -4.245 20.525 1.00 82.69 70 TYR A CA 1
ATOM 518 C C . TYR A 1 70 ? -8.477 -3.849 20.175 1.00 82.69 70 TYR A C 1
ATOM 520 O O . TYR A 1 70 ? -8.216 -3.275 19.118 1.00 82.69 70 TYR A O 1
ATOM 528 N N . ARG A 1 71 ? -7.506 -4.229 21.018 1.00 82.50 71 ARG A N 1
ATOM 529 C CA . ARG A 1 71 ? -6.081 -3.955 20.771 1.00 82.50 71 ARG A CA 1
ATOM 530 C C . ARG A 1 71 ? -5.581 -4.684 19.525 1.00 82.50 71 ARG A C 1
ATOM 532 O O . ARG A 1 71 ? -4.765 -4.145 18.784 1.00 82.50 71 ARG A O 1
ATOM 539 N N . THR A 1 72 ? -6.084 -5.892 19.272 1.00 85.81 72 THR A N 1
ATOM 540 C CA . THR A 1 72 ? -5.757 -6.642 18.053 1.00 85.81 72 THR A CA 1
ATOM 541 C C . THR A 1 72 ? -6.317 -5.970 16.802 1.00 85.81 72 THR A C 1
ATOM 543 O O . THR A 1 72 ? -5.599 -5.898 15.806 1.00 85.81 72 THR A O 1
ATOM 546 N N . LEU A 1 73 ? -7.547 -5.450 16.849 1.00 85.94 73 LEU A N 1
ATOM 547 C CA . LEU A 1 73 ? -8.148 -4.706 15.742 1.00 85.94 73 LEU A CA 1
ATOM 548 C C . LEU A 1 73 ? -7.363 -3.423 15.441 1.00 85.94 73 LEU A C 1
ATOM 550 O O . LEU A 1 73 ? -6.934 -3.236 14.305 1.00 85.94 73 LEU A O 1
ATOM 554 N N . LEU A 1 74 ? -7.094 -2.600 16.460 1.00 86.75 74 LEU A N 1
ATOM 555 C CA . LEU A 1 74 ? -6.306 -1.373 16.309 1.00 86.75 74 LEU A CA 1
ATOM 556 C C . LEU A 1 74 ? -4.904 -1.650 15.768 1.00 86.75 74 LEU A C 1
ATOM 558 O O . LEU A 1 74 ? -4.457 -0.991 14.838 1.00 86.75 74 LEU A O 1
ATOM 562 N N . ARG A 1 75 ? -4.220 -2.667 16.303 1.00 89.12 75 ARG A N 1
ATOM 563 C CA . ARG A 1 75 ? -2.891 -3.058 15.824 1.00 89.12 75 ARG A CA 1
ATOM 564 C C . ARG A 1 75 ? -2.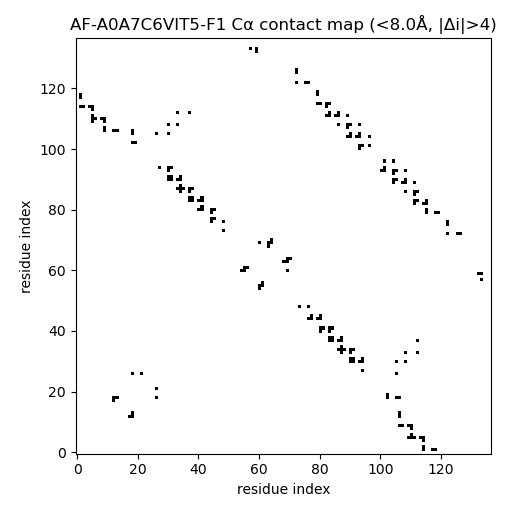923 -3.476 14.352 1.00 89.12 75 ARG A C 1
ATOM 566 O O . ARG A 1 75 ? -1.999 -3.148 13.623 1.00 89.12 75 ARG A O 1
ATOM 573 N N . ARG A 1 76 ? -3.963 -4.187 13.904 1.00 89.88 76 ARG A N 1
ATOM 574 C CA . ARG A 1 76 ? -4.121 -4.566 12.488 1.00 89.88 76 ARG A CA 1
ATOM 575 C C . ARG A 1 76 ? -4.380 -3.349 11.599 1.00 89.88 76 ARG A C 1
ATOM 577 O O . ARG A 1 76 ? -3.741 -3.239 10.561 1.00 89.88 76 ARG A O 1
ATOM 584 N N . LEU A 1 77 ? -5.250 -2.431 12.026 1.00 90.31 77 LEU A N 1
ATOM 585 C CA . LEU A 1 77 ? -5.480 -1.146 11.351 1.00 90.31 77 LEU A CA 1
ATOM 586 C C . LEU A 1 77 ? -4.183 -0.343 11.208 1.00 90.31 77 LEU A C 1
ATOM 588 O O . LEU A 1 77 ? -3.867 0.114 10.114 1.00 90.31 77 LEU A O 1
ATOM 592 N N . PHE A 1 78 ? -3.402 -0.249 12.283 1.00 91.06 78 PHE A N 1
ATOM 593 C CA . PHE A 1 78 ? -2.118 0.443 12.280 1.00 91.06 78 PHE A CA 1
ATOM 594 C C . PHE A 1 78 ? -1.096 -0.223 11.352 1.00 91.06 78 PHE A C 1
ATOM 596 O O . PHE A 1 78 ? -0.452 0.462 10.566 1.00 91.06 78 PHE A O 1
ATOM 603 N N . TRP A 1 79 ? -0.972 -1.555 11.382 1.00 92.12 79 TRP A N 1
ATOM 604 C CA . TRP A 1 79 ? -0.090 -2.274 10.454 1.00 92.12 79 TRP A CA 1
ATOM 605 C C . TRP A 1 79 ? -0.491 -2.078 8.995 1.00 92.12 79 TRP A C 1
ATOM 607 O O . TRP A 1 79 ? 0.379 -1.941 8.141 1.00 92.12 79 TRP A O 1
ATOM 617 N N . ASN A 1 80 ? -1.791 -2.033 8.709 1.00 93.69 80 ASN A N 1
ATOM 618 C CA . ASN A 1 80 ? -2.275 -1.780 7.360 1.00 93.69 80 ASN A CA 1
ATOM 619 C C . ASN A 1 80 ? -1.991 -0.344 6.906 1.00 93.69 80 ASN A C 1
ATOM 621 O O . ASN A 1 80 ? -1.550 -0.126 5.782 1.00 93.69 80 ASN A O 1
ATOM 625 N N . ALA A 1 81 ? -2.178 0.629 7.802 1.00 93.81 81 ALA A N 1
ATOM 626 C CA . ALA A 1 81 ? -1.806 2.018 7.562 1.00 93.81 81 ALA A CA 1
ATOM 627 C C . ALA A 1 81 ? -0.299 2.127 7.273 1.00 93.81 81 ALA A C 1
ATOM 629 O O . ALA A 1 81 ? 0.093 2.658 6.241 1.00 93.81 81 ALA A O 1
ATOM 630 N N . ALA A 1 82 ? 0.548 1.530 8.114 1.00 94.06 82 ALA A N 1
ATOM 631 C CA . ALA A 1 82 ? 1.992 1.495 7.896 1.00 94.06 82 ALA A CA 1
ATOM 632 C C . ALA A 1 82 ? 2.368 0.837 6.556 1.00 94.06 82 ALA A C 1
ATOM 634 O O . ALA A 1 82 ? 3.223 1.357 5.843 1.00 94.06 82 ALA A O 1
ATOM 635 N N . ALA A 1 83 ? 1.705 -0.259 6.174 1.00 94.31 83 ALA A N 1
ATOM 636 C CA . ALA A 1 83 ? 1.931 -0.922 4.892 1.00 94.31 83 ALA A CA 1
ATOM 637 C C . ALA A 1 83 ? 1.553 -0.030 3.693 1.00 94.31 83 ALA A C 1
ATOM 639 O O . ALA A 1 83 ? 2.326 0.045 2.740 1.00 94.31 83 ALA A O 1
ATOM 640 N N . TYR A 1 84 ? 0.439 0.711 3.759 1.00 95.62 84 TYR A N 1
ATOM 641 C CA . TYR A 1 84 ? 0.116 1.740 2.760 1.00 95.62 84 TYR A CA 1
ATOM 642 C C . TYR A 1 84 ? 1.140 2.882 2.743 1.00 95.62 84 TYR A C 1
ATOM 644 O O . TYR A 1 84 ? 1.515 3.346 1.670 1.00 95.62 84 TYR A O 1
ATOM 652 N N . GLY A 1 85 ? 1.647 3.300 3.905 1.00 95.44 85 GLY A N 1
ATOM 653 C CA . GLY A 1 85 ? 2.730 4.282 3.996 1.00 95.44 85 GLY A CA 1
ATOM 654 C C . GLY A 1 85 ? 4.006 3.813 3.289 1.00 95.44 85 GLY A C 1
ATOM 655 O O . GLY A 1 85 ? 4.602 4.572 2.530 1.00 95.44 85 GLY A O 1
ATOM 656 N N . ILE A 1 86 ? 4.392 2.545 3.468 1.00 95.56 86 ILE A N 1
ATOM 657 C CA . ILE A 1 86 ? 5.532 1.941 2.762 1.00 95.56 86 ILE A CA 1
ATOM 658 C C . ILE A 1 86 ? 5.262 1.883 1.254 1.00 95.56 86 ILE A C 1
ATOM 660 O O . ILE A 1 86 ? 6.118 2.300 0.479 1.00 95.56 86 ILE A O 1
ATOM 664 N N . ALA A 1 87 ? 4.078 1.428 0.833 1.00 95.31 87 ALA A N 1
ATOM 665 C CA . ALA A 1 87 ? 3.699 1.367 -0.581 1.00 95.31 87 ALA A CA 1
ATOM 666 C C . ALA A 1 87 ? 3.775 2.747 -1.256 1.00 95.31 87 ALA A C 1
ATOM 668 O O . ALA A 1 87 ? 4.306 2.877 -2.356 1.00 95.31 87 ALA A O 1
ATOM 669 N N . MET A 1 88 ? 3.316 3.792 -0.562 1.00 95.94 88 MET A N 1
ATOM 670 C CA . MET A 1 88 ? 3.421 5.178 -1.013 1.00 95.94 88 MET A CA 1
ATOM 671 C C . MET A 1 88 ? 4.883 5.611 -1.182 1.00 95.94 88 MET A C 1
ATOM 673 O O . MET A 1 88 ? 5.235 6.167 -2.219 1.00 95.94 88 MET A O 1
ATOM 677 N N . VAL A 1 89 ? 5.750 5.342 -0.199 1.00 96.31 89 VAL A N 1
ATOM 678 C CA . VAL A 1 89 ? 7.181 5.688 -0.281 1.00 96.31 89 VAL A CA 1
ATOM 679 C C . VAL A 1 89 ? 7.862 4.951 -1.436 1.00 96.31 89 VAL A C 1
ATOM 681 O O . VAL A 1 89 ? 8.623 5.565 -2.181 1.00 96.31 89 VAL A O 1
ATOM 684 N N . VAL A 1 90 ? 7.561 3.663 -1.628 1.00 96.00 90 VAL A N 1
ATOM 685 C CA . VAL A 1 90 ? 8.085 2.859 -2.745 1.00 96.00 90 VAL A CA 1
ATOM 686 C C . VAL A 1 90 ? 7.632 3.430 -4.090 1.00 96.00 90 VAL A C 1
ATOM 688 O O . VAL A 1 90 ? 8.454 3.586 -4.993 1.00 96.00 90 VAL A O 1
ATOM 691 N N . ALA A 1 91 ? 6.358 3.802 -4.216 1.00 95.38 91 ALA A N 1
ATOM 692 C CA . ALA A 1 91 ? 5.819 4.398 -5.433 1.00 95.38 91 ALA A CA 1
ATOM 693 C C . ALA A 1 91 ? 6.477 5.753 -5.746 1.00 95.38 91 ALA A C 1
ATOM 695 O O . ALA A 1 91 ? 6.937 5.974 -6.865 1.00 95.38 91 ALA A O 1
ATOM 696 N N . ILE A 1 92 ? 6.615 6.635 -4.749 1.00 94.75 92 ILE A N 1
ATOM 697 C CA . ILE A 1 92 ? 7.292 7.934 -4.907 1.00 94.75 92 ILE A CA 1
ATOM 698 C C . ILE A 1 92 ? 8.758 7.739 -5.309 1.00 94.75 92 ILE A C 1
ATOM 700 O O . ILE A 1 92 ? 9.225 8.383 -6.247 1.00 94.75 92 ILE A O 1
ATOM 704 N N . ALA A 1 93 ? 9.477 6.830 -4.645 1.00 94.75 93 ALA A N 1
ATOM 705 C CA . ALA A 1 93 ? 10.863 6.520 -4.986 1.00 94.75 93 ALA A CA 1
ATOM 706 C C . ALA A 1 93 ? 10.984 6.014 -6.433 1.00 94.75 93 ALA A C 1
ATOM 708 O O . ALA A 1 93 ? 11.868 6.452 -7.167 1.00 94.75 93 ALA A O 1
ATOM 709 N N . THR A 1 94 ? 10.051 5.161 -6.864 1.00 94.56 94 THR A N 1
ATOM 710 C CA . THR A 1 94 ? 9.995 4.619 -8.229 1.00 94.56 94 THR A CA 1
ATOM 711 C C . THR A 1 94 ? 9.823 5.719 -9.276 1.00 94.56 94 THR A C 1
ATOM 713 O O . THR A 1 94 ? 10.496 5.686 -10.302 1.00 94.56 94 THR A O 1
ATOM 716 N N . VAL A 1 95 ? 8.990 6.736 -9.021 1.00 92.00 95 VAL A N 1
ATOM 717 C CA . VAL A 1 95 ? 8.785 7.857 -9.962 1.00 92.00 95 VAL A CA 1
ATOM 718 C C . VAL A 1 95 ? 10.089 8.607 -10.262 1.00 92.00 95 VAL A C 1
ATOM 720 O O . VAL A 1 95 ? 10.259 9.118 -11.367 1.00 92.00 95 VAL A O 1
ATOM 723 N N . VAL A 1 96 ? 11.039 8.654 -9.328 1.00 91.62 96 VAL A N 1
ATOM 724 C CA . VAL A 1 96 ? 12.316 9.366 -9.517 1.00 91.62 96 VAL A CA 1
ATOM 725 C C . VAL A 1 96 ? 13.360 8.507 -10.252 1.00 91.62 96 VAL A C 1
ATOM 727 O O . VAL A 1 96 ? 14.315 9.037 -10.820 1.00 91.62 96 VAL A O 1
ATOM 730 N N . MET A 1 97 ? 13.175 7.184 -10.300 1.00 91.94 97 MET A N 1
ATOM 731 C CA . MET A 1 97 ? 14.084 6.250 -10.976 1.00 91.94 97 MET A CA 1
ATOM 732 C C . MET A 1 97 ? 13.914 6.276 -12.504 1.00 91.94 97 MET A C 1
ATOM 734 O O . MET A 1 97 ? 12.878 6.692 -13.025 1.00 91.94 97 MET A O 1
ATOM 738 N N . LYS A 1 98 ? 14.938 5.823 -13.243 1.00 87.12 98 LYS A N 1
ATOM 739 C CA . LYS A 1 98 ? 14.959 5.740 -14.719 1.00 87.12 98 LYS A CA 1
ATOM 740 C C . LYS A 1 98 ? 15.661 4.467 -15.195 1.00 87.12 98 LYS A C 1
ATOM 742 O O . LYS A 1 98 ? 16.591 4.019 -14.533 1.00 87.12 98 LYS A O 1
ATOM 747 N N . GLY A 1 99 ? 15.279 3.937 -16.359 1.00 83.88 99 GLY A N 1
ATOM 748 C CA . GLY A 1 99 ? 15.888 2.734 -16.947 1.00 83.88 99 GLY A CA 1
ATOM 749 C C . GLY A 1 99 ? 15.572 1.457 -16.157 1.00 83.88 99 GLY A C 1
ATOM 750 O O . GLY A 1 99 ? 14.519 1.361 -15.538 1.00 83.88 99 GLY A O 1
ATOM 751 N N . ALA A 1 100 ? 16.499 0.498 -16.110 1.00 83.19 100 ALA A N 1
ATOM 752 C CA . ALA A 1 100 ? 16.320 -0.774 -15.393 1.00 83.19 100 ALA A CA 1
ATOM 753 C C . ALA A 1 100 ? 15.802 -0.663 -13.932 1.00 83.19 100 ALA A C 1
ATOM 755 O O . ALA A 1 100 ? 14.918 -1.437 -13.558 1.00 83.19 100 ALA A O 1
ATOM 756 N N . PRO A 1 101 ? 16.262 0.284 -13.081 1.00 88.06 101 PRO A N 1
ATOM 757 C CA . PRO A 1 101 ? 15.714 0.414 -11.729 1.00 88.06 101 PRO A CA 1
ATOM 758 C C . PRO A 1 101 ? 14.266 0.929 -11.697 1.00 88.06 101 PRO A C 1
ATOM 760 O O . PRO A 1 101 ? 13.570 0.674 -10.718 1.00 88.06 101 PRO A O 1
ATOM 763 N N . PHE A 1 102 ? 13.783 1.607 -12.747 1.00 91.44 102 PHE A N 1
ATOM 764 C CA . PHE A 1 102 ? 12.378 2.015 -12.837 1.00 91.44 102 PHE A CA 1
ATOM 765 C C . PHE A 1 102 ? 11.451 0.805 -12.999 1.00 91.44 102 PHE A C 1
ATOM 767 O O . PHE A 1 102 ? 10.450 0.717 -12.296 1.00 91.44 102 PHE A O 1
ATOM 774 N N . GLU A 1 103 ? 11.800 -0.156 -13.856 1.00 87.31 103 GLU A N 1
ATOM 775 C CA . GLU A 1 103 ? 10.998 -1.372 -14.055 1.00 87.31 103 GLU A CA 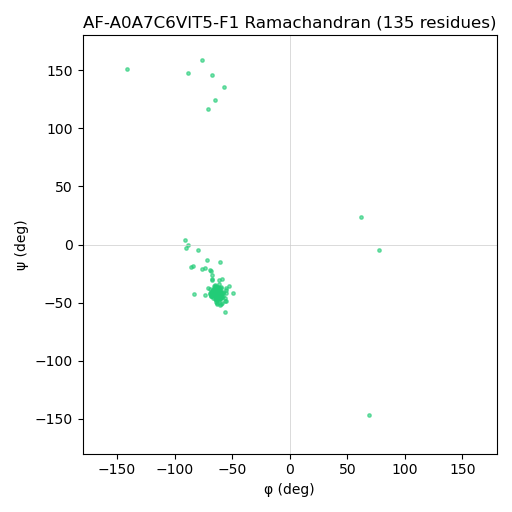1
ATOM 776 C C . GLU A 1 103 ? 10.922 -2.217 -12.777 1.00 87.31 103 GLU A C 1
ATOM 778 O O . GLU A 1 103 ? 9.841 -2.635 -12.355 1.00 87.31 103 GLU A O 1
ATOM 783 N N . ALA A 1 104 ? 12.063 -2.399 -12.104 1.00 89.25 104 ALA A N 1
ATOM 784 C CA . ALA A 1 104 ? 12.114 -3.078 -10.813 1.00 89.25 104 ALA A CA 1
ATOM 785 C C . ALA A 1 104 ? 11.297 -2.332 -9.742 1.00 89.25 104 ALA A C 1
ATOM 787 O O . ALA A 1 104 ? 10.564 -2.954 -8.971 1.00 89.25 104 ALA A O 1
ATOM 788 N N . GLY A 1 105 ? 11.375 -0.998 -9.720 1.00 92.25 105 GLY A N 1
ATOM 789 C CA . GLY A 1 105 ? 10.569 -0.153 -8.841 1.00 92.25 105 GLY A CA 1
ATOM 790 C C . GLY A 1 105 ? 9.069 -0.242 -9.136 1.00 92.25 105 GLY A C 1
ATOM 791 O O . GLY A 1 105 ? 8.261 -0.308 -8.209 1.00 92.25 105 GLY A O 1
ATOM 792 N N . ALA A 1 106 ? 8.669 -0.323 -10.406 1.00 92.00 106 ALA A N 1
ATOM 793 C CA . ALA A 1 106 ? 7.270 -0.462 -10.805 1.00 92.00 106 ALA A CA 1
ATOM 794 C C . ALA A 1 106 ? 6.689 -1.809 -10.342 1.00 92.00 106 ALA A C 1
ATOM 796 O O . ALA A 1 106 ? 5.596 -1.850 -9.773 1.00 92.00 106 ALA A O 1
ATOM 797 N N . LEU A 1 107 ? 7.454 -2.898 -10.477 1.00 91.69 107 LEU A N 1
ATOM 798 C CA . LEU A 1 107 ? 7.093 -4.209 -9.924 1.00 91.69 107 LEU A CA 1
ATOM 799 C C . LEU A 1 107 ? 7.005 -4.181 -8.393 1.00 91.69 107 LEU A C 1
ATOM 801 O O . LEU A 1 107 ? 6.049 -4.705 -7.816 1.00 91.69 107 LEU A O 1
ATOM 805 N N . ALA A 1 108 ? 7.967 -3.537 -7.727 1.00 92.38 108 ALA A N 1
ATOM 806 C CA . ALA A 1 108 ? 7.946 -3.369 -6.276 1.00 92.38 108 ALA A CA 1
ATOM 807 C C . ALA A 1 108 ? 6.740 -2.534 -5.816 1.00 92.38 108 ALA A C 1
ATOM 809 O O . ALA A 1 108 ? 6.113 -2.855 -4.804 1.00 92.38 108 ALA A O 1
ATOM 810 N N . THR A 1 109 ? 6.365 -1.503 -6.573 1.00 93.94 109 THR A N 1
ATOM 811 C CA . THR A 1 109 ? 5.172 -0.685 -6.323 1.00 93.94 109 THR A CA 1
ATOM 812 C C . THR A 1 109 ? 3.909 -1.532 -6.431 1.00 93.94 109 THR A C 1
ATOM 814 O O . THR A 1 109 ? 3.077 -1.507 -5.530 1.00 93.94 109 THR A O 1
ATOM 817 N N . LEU A 1 110 ? 3.792 -2.353 -7.475 1.00 92.62 110 LEU A N 1
ATOM 818 C CA . LEU A 1 110 ? 2.653 -3.251 -7.651 1.00 92.62 110 LEU A CA 1
ATOM 819 C C . LEU A 1 110 ? 2.518 -4.240 -6.481 1.00 92.62 110 LEU A C 1
ATOM 821 O O . LEU A 1 110 ? 1.452 -4.341 -5.872 1.00 92.62 110 LEU A O 1
ATOM 825 N N . ALA A 1 111 ? 3.600 -4.938 -6.123 1.00 92.44 11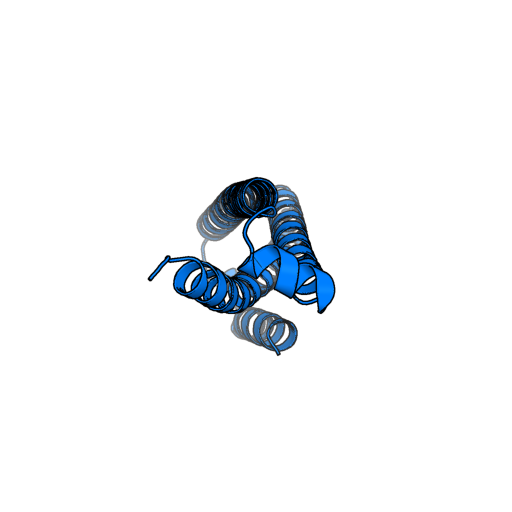1 ALA A N 1
ATOM 826 C CA . ALA A 1 111 ? 3.585 -5.900 -5.019 1.00 92.44 111 ALA A CA 1
ATOM 827 C C . ALA A 1 111 ? 3.274 -5.218 -3.675 1.00 92.44 111 ALA A C 1
ATOM 829 O O . ALA A 1 111 ? 2.441 -5.695 -2.898 1.00 92.44 111 ALA A O 1
ATOM 830 N N . SER A 1 112 ? 3.924 -4.082 -3.409 1.00 92.44 112 SER A N 1
ATOM 831 C CA . SER A 1 112 ? 3.730 -3.327 -2.170 1.00 92.44 112 SER A CA 1
ATOM 832 C C . SER A 1 112 ? 2.350 -2.689 -2.069 1.00 92.44 112 SER A C 1
ATOM 834 O O . SER A 1 112 ? 1.908 -2.470 -0.951 1.00 92.44 112 SER A O 1
ATOM 836 N N . PHE A 1 113 ? 1.647 -2.452 -3.180 1.00 93.25 113 PHE A N 1
ATOM 837 C CA . PHE A 1 113 ? 0.271 -1.956 -3.189 1.00 93.25 113 PHE A CA 1
ATOM 838 C C . PHE A 1 113 ? -0.767 -3.076 -3.009 1.00 93.25 113 PHE A C 1
ATOM 840 O O . PHE A 1 113 ? -1.688 -2.939 -2.206 1.00 93.25 113 PHE A O 1
ATOM 847 N N . ILE A 1 114 ? -0.596 -4.229 -3.669 1.00 92.69 114 ILE A N 1
ATOM 848 C CA . ILE A 1 114 ? -1.522 -5.374 -3.544 1.00 92.69 114 ILE A CA 1
ATOM 849 C C . ILE A 1 114 ? -1.580 -5.893 -2.101 1.00 92.69 114 ILE A C 1
ATOM 851 O O . ILE A 1 114 ? -2.653 -6.234 -1.593 1.00 92.69 114 ILE A O 1
ATOM 855 N N . PHE A 1 115 ? -0.433 -5.944 -1.423 1.00 92.44 115 PHE A N 1
ATOM 856 C CA . PHE A 1 115 ? -0.332 -6.447 -0.055 1.00 92.44 115 PHE A CA 1
ATOM 857 C C . PHE A 1 115 ? -1.261 -5.727 0.957 1.00 92.44 115 PHE A C 1
ATOM 859 O O . PHE A 1 115 ? -2.097 -6.404 1.568 1.00 92.44 115 PHE A O 1
ATOM 866 N N . PRO A 1 116 ? -1.182 -4.394 1.149 1.00 92.56 116 PRO A N 1
ATOM 867 C CA . PRO A 1 116 ? -2.073 -3.655 2.038 1.00 92.56 116 PRO A CA 1
ATOM 868 C C . PRO A 1 116 ? -3.521 -3.625 1.541 1.00 92.56 116 PRO A C 1
ATOM 870 O O . PRO A 1 116 ? -4.440 -3.623 2.357 1.00 92.56 116 PRO A O 1
ATOM 873 N N . THR A 1 117 ? -3.779 -3.681 0.230 1.00 91.81 117 THR A N 1
ATOM 874 C CA . THR A 1 117 ? -5.157 -3.804 -0.275 1.00 91.81 117 THR A CA 1
ATOM 875 C C . THR A 1 117 ? -5.813 -5.110 0.165 1.00 91.81 117 THR A C 1
ATOM 877 O O . THR A 1 117 ? -6.961 -5.102 0.604 1.00 91.81 117 THR A O 1
ATOM 880 N N . MET A 1 118 ? -5.088 -6.229 0.158 1.00 91.12 118 MET A N 1
ATOM 881 C CA . MET A 1 118 ? -5.617 -7.486 0.692 1.00 91.12 118 MET A CA 1
ATOM 882 C C . MET A 1 118 ? -5.826 -7.444 2.209 1.00 91.12 118 MET A C 1
ATOM 884 O O . MET A 1 118 ? -6.854 -7.903 2.702 1.00 91.12 118 MET A O 1
ATOM 888 N N . LEU A 1 119 ? -4.886 -6.859 2.960 1.00 89.88 119 LEU A N 1
ATOM 889 C CA . LEU A 1 119 ? -5.045 -6.672 4.408 1.00 89.88 119 LEU A CA 1
ATOM 890 C C . LEU A 1 119 ? -6.246 -5.780 4.749 1.00 89.88 119 LEU A C 1
ATOM 892 O O . LEU A 1 119 ? -6.915 -5.997 5.761 1.00 89.88 119 LEU A O 1
ATOM 896 N N . LEU A 1 120 ? -6.533 -4.790 3.903 1.00 91.00 120 LEU A N 1
ATOM 897 C CA . LEU A 1 120 ? -7.685 -3.916 4.056 1.00 91.00 120 LEU A CA 1
ATOM 898 C C . LEU A 1 120 ? -9.000 -4.695 3.989 1.00 91.00 120 LEU A C 1
ATOM 900 O O . LEU A 1 120 ? -9.877 -4.419 4.799 1.00 91.00 120 LEU A O 1
ATOM 904 N N . ILE A 1 121 ? -9.130 -5.672 3.087 1.00 88.94 121 ILE A N 1
ATOM 905 C CA . ILE A 1 121 ? -10.345 -6.496 2.955 1.00 88.94 121 ILE A CA 1
ATOM 906 C C . ILE A 1 121 ? -10.619 -7.258 4.261 1.00 88.94 121 ILE A C 1
ATOM 908 O O . ILE A 1 121 ? -11.731 -7.209 4.794 1.00 88.94 121 ILE A O 1
ATOM 912 N N . ASP A 1 122 ? -9.586 -7.879 4.837 1.00 86.94 122 ASP A N 1
ATOM 913 C CA . ASP A 1 122 ? -9.693 -8.593 6.116 1.00 86.94 122 ASP A CA 1
ATOM 914 C C . ASP A 1 122 ? -10.099 -7.667 7.273 1.00 86.94 122 ASP A C 1
ATOM 916 O O . ASP A 1 122 ? -10.829 -8.059 8.192 1.00 86.94 122 ASP A O 1
ATOM 920 N N . ILE A 1 123 ? -9.588 -6.434 7.265 1.00 87.62 123 ILE A N 1
ATOM 921 C CA . ILE A 1 123 ? -9.888 -5.425 8.282 1.00 87.62 123 ILE A CA 1
ATOM 922 C C . ILE A 1 123 ? -11.302 -4.885 8.102 1.00 87.62 123 ILE A C 1
ATOM 924 O O . ILE A 1 123 ? -12.014 -4.780 9.096 1.00 87.62 123 ILE A O 1
ATOM 928 N N . ALA A 1 124 ? -11.720 -4.591 6.872 1.00 87.69 124 ALA A N 1
ATOM 929 C CA . ALA A 1 124 ? -13.045 -4.077 6.555 1.00 87.69 124 ALA A CA 1
ATOM 930 C C . ALA A 1 124 ? -14.136 -5.036 7.041 1.00 87.69 124 ALA A C 1
ATOM 932 O O . ALA A 1 124 ? -15.070 -4.605 7.712 1.00 87.69 124 ALA A O 1
ATOM 933 N N . TRP A 1 125 ? -13.961 -6.343 6.820 1.00 86.81 125 TRP A N 1
ATOM 934 C CA . TRP A 1 125 ? -14.889 -7.359 7.322 1.00 86.81 125 TRP A CA 1
ATOM 935 C C . TRP A 1 125 ? -14.995 -7.363 8.854 1.00 86.81 125 TRP A C 1
ATOM 937 O O . TRP A 1 125 ? -16.083 -7.387 9.427 1.00 86.81 125 TRP A O 1
ATOM 947 N N . ARG A 1 126 ? -13.855 -7.308 9.551 1.00 84.25 126 ARG A N 1
ATOM 948 C CA . ARG A 1 126 ? -13.829 -7.277 11.025 1.00 84.25 126 ARG A CA 1
ATOM 949 C C . ARG A 1 126 ? -14.418 -5.989 11.575 1.00 84.25 126 ARG A C 1
ATOM 951 O O . ARG A 1 126 ? -15.100 -6.020 12.591 1.00 84.25 126 ARG A O 1
ATOM 958 N N . PHE A 1 127 ? -14.134 -4.872 10.921 1.00 83.81 127 PHE A N 1
ATOM 959 C CA . PHE A 1 127 ? -14.650 -3.565 11.287 1.00 83.81 127 PHE A CA 1
ATOM 960 C C . PHE A 1 127 ? -16.170 -3.513 11.121 1.00 83.81 127 PHE A C 1
ATOM 962 O O . PHE A 1 127 ? -16.862 -3.080 12.038 1.00 83.81 127 PHE A O 1
ATOM 969 N N . TRP A 1 128 ? -16.686 -4.054 10.013 1.00 84.25 128 TRP A N 1
ATOM 970 C CA . TRP A 1 128 ? -18.116 -4.231 9.778 1.00 84.25 128 TRP A CA 1
ATOM 971 C C . TRP A 1 128 ? -18.783 -5.037 10.894 1.00 84.25 128 TRP A C 1
ATOM 973 O O . TRP A 1 128 ? -19.763 -4.572 11.461 1.00 84.25 128 TRP A O 1
ATOM 983 N N . LEU A 1 129 ? -18.206 -6.179 11.288 1.00 82.44 129 LEU A N 1
ATOM 984 C CA . LEU A 1 129 ? -18.726 -6.984 12.399 1.00 82.44 129 LEU A CA 1
ATOM 985 C C . LEU A 1 129 ? -18.765 -6.216 13.727 1.00 82.44 129 LEU A C 1
ATOM 987 O O . LEU A 1 129 ? -19.690 -6.396 14.511 1.00 82.44 129 LEU A O 1
ATOM 991 N N . VAL A 1 130 ? -17.775 -5.369 14.020 1.00 82.00 130 VAL A N 1
ATOM 992 C CA . VAL A 1 130 ? -17.809 -4.559 15.251 1.00 82.00 130 VAL A CA 1
ATOM 993 C C . VAL A 1 130 ? -18.919 -3.515 15.179 1.00 82.00 130 VAL A C 1
ATOM 995 O O . VAL A 1 130 ? -19.654 -3.358 16.149 1.00 82.00 130 VAL A O 1
ATOM 998 N N . LEU A 1 131 ? -19.067 -2.832 14.040 1.00 80.62 131 LEU A N 1
ATOM 999 C CA . LEU A 1 131 ? -20.101 -1.816 13.845 1.00 80.62 131 LEU A CA 1
ATOM 1000 C C . LEU A 1 131 ? -21.518 -2.399 13.830 1.00 80.62 131 LEU A C 1
ATOM 1002 O O . LEU A 1 131 ? -22.410 -1.820 14.442 1.00 80.62 131 LEU A O 1
ATOM 1006 N N . SER A 1 132 ? -21.729 -3.558 13.206 1.00 82.00 132 SER A N 1
ATOM 1007 C CA . SER A 1 132 ? -23.037 -4.221 13.185 1.00 82.00 132 SER A CA 1
ATOM 1008 C C . SER A 1 132 ? -23.462 -4.723 14.565 1.00 82.00 132 SER A C 1
ATOM 1010 O O . SER A 1 132 ? -24.646 -4.838 14.833 1.00 82.00 132 SER A O 1
A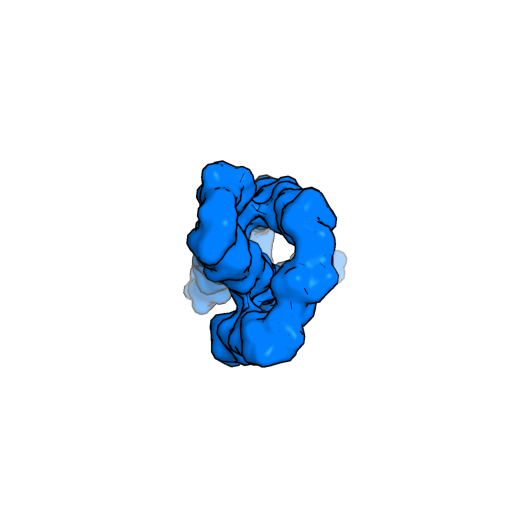TOM 1012 N N . ASN A 1 133 ? -22.507 -5.019 15.453 1.00 79.38 133 ASN A N 1
ATOM 1013 C CA . ASN A 1 133 ? -22.784 -5.387 16.845 1.00 79.38 133 ASN A CA 1
ATOM 1014 C C . ASN A 1 133 ? -22.813 -4.173 17.795 1.00 79.38 133 ASN A C 1
ATOM 1016 O O . ASN A 1 133 ? -23.044 -4.331 18.992 1.00 79.38 133 ASN A O 1
ATOM 1020 N N . LEU A 1 134 ? -22.530 -2.965 17.296 1.00 71.38 134 LEU A N 1
ATOM 1021 C CA . LEU A 1 134 ? -22.643 -1.721 18.060 1.00 71.38 134 LEU A CA 1
ATOM 1022 C C . LEU A 1 134 ? -24.059 -1.138 18.017 1.00 71.38 134 LEU A C 1
ATOM 1024 O O . LEU A 1 134 ? -24.371 -0.328 18.890 1.00 71.38 134 LEU A O 1
ATOM 1028 N N . SER A 1 135 ? -24.899 -1.523 17.047 1.00 60.75 135 SER A N 1
ATOM 1029 C CA . SER A 1 135 ? -26.277 -1.037 16.970 1.00 60.75 135 SER A CA 1
ATOM 1030 C C . SER A 1 135 ? -27.080 -1.520 18.183 1.00 60.75 135 SER A C 1
ATOM 1032 O O . SER A 1 135 ? -27.113 -2.727 18.433 1.00 60.75 135 SER A O 1
ATOM 1034 N N . PRO A 1 136 ? -27.702 -0.603 18.942 1.00 55.47 136 PRO A N 1
ATOM 1035 C CA . PRO A 1 136 ? -28.579 -0.964 20.039 1.00 55.47 136 PRO A CA 1
ATOM 1036 C C . PRO A 1 136 ? -29.866 -1.557 19.458 1.00 55.47 136 PRO A C 1
ATOM 1038 O O . PRO A 1 136 ? -30.593 -0.872 18.740 1.00 55.47 136 PRO A O 1
ATOM 1041 N N . GLU A 1 137 ? -30.125 -2.824 19.759 1.00 46.88 137 GLU A N 1
ATOM 1042 C CA . GLU A 1 137 ? -31.483 -3.195 20.161 1.00 46.88 137 GLU A CA 1
ATOM 1043 C C . GLU A 1 137 ? -31.702 -2.712 21.600 1.00 46.88 137 GLU A C 1
ATOM 1045 O O . GLU A 1 137 ? -30.765 -2.874 22.425 1.00 46.88 137 GLU A O 1
#

Mean predicted aligned error: 5.47 Å

Nearest PDB structures (foldseek):
  4zyj-assembly1_A  TM=6.070E-01  e=6.817E+00  Streptomyces peucetius
  5y05-assembly1_A  TM=4.124E-01  e=4.716E+00  Mycolicibacterium smegmatis MC2 155
  7rro-assembly1_D9  TM=2.671E-01  e=3.625E+00  Bos taurus

Solvent-accessible surface area (backbone atoms only — not comparable to full-atom values): 7017 Å² total; per-residue (Å²): 111,52,62,60,49,15,49,49,52,31,48,50,43,58,73,71,36,57,68,76,75,44,60,67,69,59,53,48,49,51,37,52,50,50,21,52,51,23,52,52,52,28,52,51,44,51,50,52,50,52,52,52,60,72,53,42,82,38,73,64,46,46,52,29,48,76,71,45,53,42,59,52,52,51,50,51,50,50,53,36,28,51,37,20,49,50,20,22,51,44,16,54,56,23,68,75,43,67,68,74,61,22,58,56,26,50,40,50,24,50,22,38,44,45,29,30,54,50,50,44,54,62,46,51,56,54,50,48,54,52,55,68,67,62,61,83,128